Protein AF-A0A973SWT7-F1 (afdb_monomer_lite)

Structure (mmCIF, N/CA/C/O backbone):
data_AF-A0A973SWT7-F1
#
_entry.id   AF-A0A973SWT7-F1
#
loop_
_atom_site.group_PDB
_atom_site.id
_atom_site.type_symbol
_atom_site.label_atom_id
_atom_site.label_alt_id
_atom_site.label_comp_id
_atom_site.label_asym_id
_atom_site.label_entity_id
_atom_site.label_seq_id
_atom_site.pdbx_PDB_ins_code
_atom_site.Cartn_x
_atom_site.Cartn_y
_atom_site.Cartn_z
_atom_site.occupancy
_atom_site.B_iso_or_equiv
_atom_site.auth_seq_id
_atom_site.auth_comp_id
_atom_site.auth_asym_id
_atom_site.auth_atom_id
_atom_site.pdbx_PDB_model_num
ATOM 1 N N . MET A 1 1 ? 14.565 2.148 12.844 1.00 54.59 1 MET A N 1
ATOM 2 C CA . MET A 1 1 ? 14.582 2.317 11.364 1.00 54.59 1 MET A CA 1
ATOM 3 C C . MET A 1 1 ? 14.222 3.767 11.017 1.00 54.59 1 MET A C 1
ATOM 5 O O . MET A 1 1 ? 13.658 4.435 11.872 1.00 54.59 1 MET A O 1
ATOM 9 N N . LEU A 1 2 ? 14.548 4.306 9.830 1.00 62.50 2 LEU A N 1
ATOM 10 C CA . LEU A 1 2 ? 14.074 5.657 9.459 1.00 62.50 2 LEU A CA 1
ATOM 11 C C . LEU A 1 2 ? 12.532 5.656 9.407 1.00 62.50 2 LEU A C 1
ATOM 13 O O . LEU A 1 2 ? 11.959 4.826 8.709 1.00 62.50 2 LEU A O 1
ATOM 17 N N . GLY A 1 3 ? 11.870 6.556 10.144 1.00 61.97 3 GLY A N 1
ATOM 18 C CA . GLY A 1 3 ? 10.405 6.719 10.113 1.00 61.97 3 GLY A CA 1
ATOM 19 C C . GLY A 1 3 ? 9.597 5.882 11.117 1.00 61.97 3 GLY A C 1
ATOM 20 O O . GLY A 1 3 ? 8.371 5.877 11.054 1.00 61.97 3 GLY A O 1
ATOM 21 N N . GLU A 1 4 ? 10.251 5.156 12.024 1.00 72.56 4 GLU A N 1
ATOM 22 C CA . GLU A 1 4 ? 9.566 4.272 12.981 1.00 72.56 4 GLU A CA 1
ATOM 23 C C . GLU A 1 4 ? 8.749 5.047 14.032 1.00 72.56 4 GLU A C 1
ATOM 25 O O . GLU A 1 4 ? 7.592 4.706 14.259 1.00 72.56 4 GLU A O 1
ATOM 30 N N . ASP A 1 5 ? 9.312 6.140 14.561 1.00 75.38 5 ASP A N 1
ATOM 31 C CA . ASP A 1 5 ? 8.697 7.035 15.559 1.00 75.38 5 ASP A CA 1
ATOM 32 C C . ASP A 1 5 ? 7.964 8.246 14.947 1.00 75.38 5 ASP A C 1
ATOM 34 O O . ASP A 1 5 ? 7.588 9.187 15.650 1.00 75.38 5 ASP A O 1
ATOM 38 N N . THR A 1 6 ? 7.787 8.301 13.622 1.00 80.69 6 THR A N 1
ATOM 39 C CA . THR A 1 6 ? 7.093 9.446 13.011 1.00 80.69 6 THR A CA 1
ATOM 40 C C . THR A 1 6 ? 5.583 9.324 13.197 1.00 80.69 6 THR A C 1
ATOM 42 O O . THR A 1 6 ? 5.038 8.249 12.940 1.00 80.69 6 THR A O 1
ATOM 45 N N . PRO A 1 7 ? 4.871 10.422 13.516 1.00 82.56 7 PRO A N 1
ATOM 46 C CA . PRO A 1 7 ? 3.418 10.380 13.682 1.00 82.56 7 PRO A CA 1
ATOM 47 C C . PRO A 1 7 ? 2.677 10.114 12.363 1.00 82.56 7 PRO A C 1
ATOM 49 O O . PRO A 1 7 ? 1.505 9.747 12.379 1.00 82.56 7 PRO A O 1
ATOM 52 N N . TYR A 1 8 ? 3.351 10.288 11.223 1.00 87.06 8 TYR A N 1
ATOM 53 C CA . TYR A 1 8 ? 2.792 10.033 9.902 1.00 87.06 8 TYR A CA 1
ATOM 54 C C . TYR A 1 8 ? 2.900 8.544 9.548 1.00 87.06 8 TYR A C 1
ATOM 56 O O . TYR A 1 8 ? 4.008 7.993 9.579 1.00 87.06 8 TYR A O 1
ATOM 64 N N . PRO A 1 9 ? 1.782 7.878 9.201 1.00 91.00 9 PRO A N 1
ATOM 65 C CA . PRO A 1 9 ? 1.803 6.515 8.691 1.00 91.00 9 PRO A CA 1
ATOM 66 C C . PRO A 1 9 ? 2.740 6.373 7.489 1.00 91.00 9 PRO A C 1
ATOM 68 O O . PRO A 1 9 ? 2.611 7.084 6.492 1.00 91.00 9 PRO A O 1
ATOM 71 N N . MET A 1 10 ? 3.672 5.427 7.584 1.00 91.62 10 MET A N 1
ATOM 72 C CA . MET A 1 10 ? 4.650 5.124 6.545 1.00 91.62 10 MET A CA 1
ATOM 73 C C . MET A 1 10 ? 4.669 3.632 6.243 1.00 91.62 10 MET A C 1
ATOM 75 O O . MET A 1 10 ? 4.682 2.800 7.156 1.00 91.62 10 MET A O 1
ATOM 79 N N . LEU A 1 11 ? 4.717 3.299 4.957 1.00 90.25 11 LEU A N 1
ATOM 80 C CA . LEU A 1 11 ? 4.901 1.933 4.474 1.00 90.25 11 LEU A CA 1
ATOM 81 C C . LEU A 1 11 ? 5.842 1.878 3.270 1.00 90.25 11 LEU A C 1
ATOM 83 O O . LEU A 1 11 ? 5.826 2.755 2.413 1.00 90.25 11 LEU A O 1
ATOM 87 N N . VAL A 1 12 ? 6.635 0.816 3.184 1.00 90.56 12 VAL A N 1
ATOM 88 C CA . VAL A 1 12 ? 7.477 0.491 2.030 1.00 90.56 12 VAL A CA 1
ATOM 89 C C . VAL A 1 12 ? 6.861 -0.707 1.332 1.00 90.56 12 VAL A C 1
ATOM 91 O O . VAL A 1 12 ? 6.705 -1.766 1.940 1.00 90.56 12 VAL A O 1
ATOM 94 N N . ALA A 1 13 ? 6.513 -0.539 0.061 1.00 89.81 13 ALA A N 1
ATOM 95 C CA . ALA A 1 13 ? 5.955 -1.594 -0.771 1.00 89.81 13 ALA A CA 1
ATOM 96 C C . ALA A 1 13 ? 6.899 -1.930 -1.930 1.00 89.81 13 ALA A C 1
ATOM 98 O O . ALA A 1 13 ? 7.416 -1.032 -2.603 1.00 89.81 13 ALA A O 1
ATOM 99 N N . ALA A 1 14 ? 7.110 -3.225 -2.158 1.00 89.38 14 ALA A N 1
ATOM 100 C CA . ALA A 1 14 ? 7.757 -3.745 -3.356 1.00 89.38 14 ALA A CA 1
ATOM 101 C C . ALA A 1 14 ? 6.799 -3.665 -4.548 1.00 89.38 14 ALA A C 1
ATOM 103 O O . ALA A 1 14 ? 5.594 -3.749 -4.349 1.00 89.38 14 ALA A O 1
ATOM 104 N N . ALA A 1 15 ? 7.317 -3.627 -5.777 1.00 86.06 15 ALA A N 1
ATOM 105 C CA . ALA A 1 15 ? 6.509 -3.555 -7.002 1.00 86.06 15 ALA A CA 1
ATOM 106 C C . ALA A 1 15 ? 5.444 -4.664 -7.155 1.00 86.06 15 ALA A C 1
ATOM 108 O O . ALA A 1 15 ? 4.472 -4.504 -7.887 1.00 86.06 15 ALA A O 1
ATOM 109 N N . SER A 1 16 ? 5.590 -5.782 -6.438 1.00 84.25 16 SER A N 1
ATOM 110 C CA . SER A 1 16 ? 4.578 -6.840 -6.346 1.00 84.25 16 SER A CA 1
ATOM 111 C C . SER A 1 16 ? 3.329 -6.452 -5.535 1.00 84.25 16 SER A C 1
ATOM 113 O O . SER A 1 16 ? 2.375 -7.227 -5.476 1.00 84.25 16 SER A O 1
ATOM 115 N N . GLY A 1 17 ? 3.331 -5.294 -4.869 1.00 83.56 17 GLY A N 1
ATOM 116 C CA . GLY A 1 17 ? 2.328 -4.889 -3.886 1.00 83.56 17 GLY A CA 1
ATOM 117 C C . GLY A 1 17 ? 2.539 -5.485 -2.492 1.00 83.56 17 GLY A C 1
ATOM 118 O O . GLY A 1 17 ? 1.701 -5.287 -1.611 1.00 83.56 17 GLY A O 1
ATOM 119 N N . ALA A 1 18 ? 3.637 -6.213 -2.267 1.00 85.44 18 ALA A N 1
ATOM 120 C CA . ALA A 1 18 ? 3.996 -6.700 -0.940 1.00 85.44 18 ALA A CA 1
ATOM 121 C C . ALA A 1 18 ? 4.502 -5.544 -0.067 1.00 85.44 18 ALA A C 1
ATOM 123 O O . ALA A 1 18 ? 5.418 -4.821 -0.458 1.00 85.44 18 ALA A O 1
ATOM 124 N N . VAL A 1 19 ? 3.929 -5.391 1.129 1.00 87.00 19 VAL A N 1
ATOM 125 C CA . VAL A 1 19 ? 4.417 -4.432 2.129 1.00 87.00 19 VAL A CA 1
ATOM 126 C C . VAL A 1 19 ? 5.637 -5.041 2.820 1.00 87.00 19 VAL A C 1
ATOM 128 O O . VAL A 1 19 ? 5.508 -6.002 3.573 1.00 87.00 19 VAL A O 1
ATOM 131 N N . GLU A 1 20 ? 6.819 -4.496 2.547 1.00 87.88 20 GLU A N 1
ATOM 132 C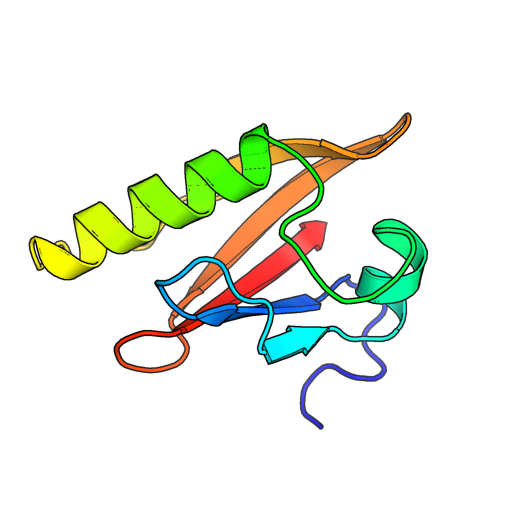 CA . GLU A 1 20 ? 8.087 -4.932 3.144 1.00 87.88 20 GLU A CA 1
ATOM 133 C C . GLU A 1 20 ? 8.334 -4.289 4.517 1.00 87.88 20 GLU A C 1
ATOM 135 O O . GLU A 1 20 ? 8.993 -4.879 5.372 1.00 87.88 20 GLU A O 1
ATOM 140 N N . GLN A 1 21 ? 7.817 -3.077 4.739 1.00 88.31 21 GLN A N 1
ATOM 141 C CA . GLN A 1 21 ? 7.956 -2.350 6.001 1.00 88.31 21 GLN A CA 1
ATOM 142 C C . GLN A 1 21 ? 6.725 -1.480 6.259 1.00 88.31 21 GLN A C 1
ATOM 144 O O . GLN A 1 21 ? 6.164 -0.909 5.329 1.00 88.31 21 GLN A O 1
ATOM 149 N N . ALA A 1 22 ? 6.324 -1.354 7.524 1.00 88.88 22 ALA A N 1
ATOM 150 C CA . ALA A 1 22 ? 5.301 -0.411 7.967 1.00 88.88 22 ALA A CA 1
ATOM 151 C C . ALA A 1 22 ? 5.616 0.075 9.389 1.00 88.88 22 ALA A C 1
ATOM 153 O O . ALA A 1 22 ? 5.876 -0.744 10.281 1.00 88.88 22 ALA A O 1
ATOM 154 N N . ASN A 1 23 ? 5.589 1.392 9.610 1.00 90.50 23 ASN A N 1
ATOM 155 C CA . ASN A 1 23 ? 5.763 1.950 10.953 1.00 90.50 23 ASN A CA 1
ATOM 156 C C . ASN A 1 23 ? 4.536 1.678 11.842 1.00 90.50 23 ASN A C 1
ATOM 158 O O . ASN A 1 23 ? 3.534 1.110 11.399 1.00 90.50 23 ASN A O 1
ATOM 162 N N . GLU A 1 24 ? 4.628 2.024 13.127 1.00 88.75 24 GLU A N 1
ATOM 163 C CA . GLU A 1 24 ? 3.542 1.766 14.079 1.00 88.75 24 GLU A CA 1
ATOM 164 C C . GLU A 1 24 ? 2.253 2.498 13.694 1.00 88.75 24 GLU A C 1
ATOM 166 O O . GLU A 1 24 ? 1.185 1.886 13.687 1.00 88.75 24 GLU A O 1
ATOM 171 N N . ALA A 1 25 ? 2.356 3.761 13.272 1.00 89.38 25 ALA A N 1
ATOM 172 C CA . ALA A 1 25 ? 1.213 4.546 12.819 1.00 89.38 25 ALA A CA 1
ATOM 173 C C . ALA A 1 25 ? 0.482 3.881 11.636 1.00 89.38 25 ALA A C 1
ATOM 175 O O . ALA A 1 25 ? -0.744 3.776 11.649 1.00 89.38 25 ALA A O 1
ATOM 176 N N . ALA A 1 26 ? 1.215 3.355 10.647 1.00 89.19 26 ALA A N 1
ATOM 177 C CA . ALA A 1 26 ? 0.631 2.623 9.523 1.00 89.19 26 ALA A CA 1
ATOM 178 C C . ALA A 1 26 ? -0.000 1.297 9.944 1.00 89.19 26 ALA A C 1
ATOM 180 O O . ALA A 1 26 ? -1.102 0.982 9.499 1.00 89.19 26 ALA A O 1
ATOM 181 N N . ARG A 1 27 ? 0.652 0.530 10.824 1.00 86.50 27 ARG A N 1
ATOM 182 C CA . ARG A 1 27 ? 0.091 -0.731 11.334 1.00 86.50 27 ARG A CA 1
ATOM 183 C C . ARG A 1 27 ? -1.203 -0.495 12.111 1.00 86.50 27 ARG A C 1
ATOM 185 O O . ARG A 1 27 ? -2.164 -1.230 11.898 1.00 86.50 27 ARG A O 1
ATOM 192 N N . SER A 1 28 ? -1.245 0.541 12.943 1.00 86.81 28 SER A N 1
ATOM 193 C CA . SER A 1 28 ? -2.441 0.943 13.687 1.00 86.81 28 SER A CA 1
ATOM 194 C C . SER A 1 28 ? -3.557 1.439 12.765 1.00 86.81 28 SER A C 1
ATOM 196 O O . SER A 1 28 ? -4.708 1.056 12.947 1.00 86.81 28 SER A O 1
ATOM 198 N N . LEU A 1 29 ? -3.227 2.234 11.741 1.00 86.38 29 LEU A N 1
ATOM 199 C CA . LEU A 1 29 ? -4.203 2.754 10.778 1.00 86.38 29 LEU A CA 1
ATOM 200 C C . LEU A 1 29 ? -4.811 1.652 9.894 1.00 86.38 29 LEU A C 1
ATOM 202 O O . LEU A 1 29 ? -6.002 1.678 9.596 1.00 86.38 29 LEU A O 1
ATOM 206 N N . LEU A 1 30 ? -3.990 0.699 9.454 1.00 80.75 30 LEU A N 1
ATOM 207 C CA . LEU A 1 30 ? -4.364 -0.309 8.460 1.00 80.75 30 LEU A CA 1
ATOM 208 C C . LEU A 1 30 ? -4.806 -1.648 9.070 1.00 80.75 30 LEU A C 1
ATOM 210 O O . LEU A 1 30 ? -5.124 -2.574 8.326 1.00 80.75 30 LEU A O 1
ATOM 214 N N . GLY A 1 31 ? -4.843 -1.760 10.401 1.00 77.44 31 GLY A N 1
ATOM 215 C CA . GLY A 1 31 ? -5.280 -2.972 11.099 1.00 77.44 31 GLY A CA 1
ATOM 216 C C . GLY A 1 31 ? -4.268 -4.126 11.063 1.00 77.44 31 GLY A C 1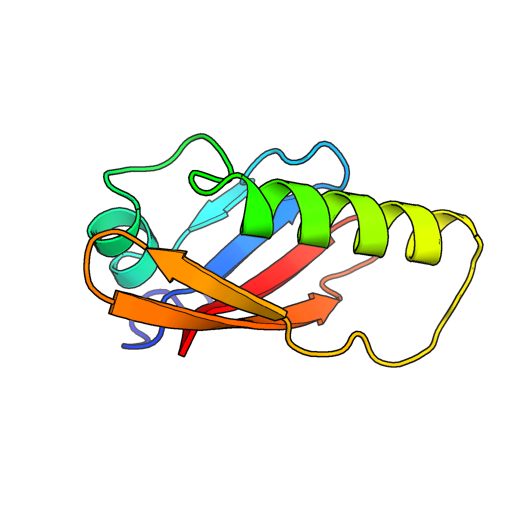
ATOM 217 O O . GLY A 1 31 ? -4.665 -5.286 11.133 1.00 77.44 31 GLY A O 1
ATOM 218 N N . GLY A 1 32 ? -2.967 -3.827 10.956 1.00 67.81 32 GLY A N 1
ATOM 219 C CA . GLY A 1 32 ? -1.873 -4.806 10.911 1.00 67.81 32 GLY A CA 1
ATOM 220 C C . GLY A 1 32 ? -1.089 -4.828 9.591 1.00 67.81 32 GLY A C 1
ATOM 221 O O . GLY A 1 32 ? -1.390 -4.109 8.642 1.00 67.81 32 GLY A O 1
ATOM 222 N N . ALA A 1 33 ? -0.027 -5.640 9.543 1.00 61.25 33 ALA A N 1
ATOM 223 C CA . ALA A 1 33 ? 0.889 -5.728 8.405 1.00 61.25 33 ALA A CA 1
ATOM 224 C C . ALA A 1 33 ? 0.599 -6.972 7.552 1.00 61.25 33 ALA A C 1
ATOM 226 O O . ALA A 1 33 ? 0.871 -8.074 8.015 1.00 61.25 33 ALA A O 1
ATOM 227 N N . ALA A 1 34 ? 0.106 -6.808 6.314 1.00 54.38 34 ALA A N 1
ATOM 228 C CA . ALA A 1 34 ? 0.418 -7.767 5.236 1.00 54.38 34 ALA A CA 1
ATOM 229 C C . ALA A 1 34 ? 0.006 -7.353 3.812 1.00 54.38 34 ALA A C 1
ATOM 231 O O . ALA A 1 34 ? 0.611 -7.857 2.868 1.00 54.38 34 ALA A O 1
ATOM 232 N N . ARG A 1 35 ? -0.997 -6.495 3.585 1.00 57.47 35 ARG A N 1
ATOM 233 C CA . ARG A 1 35 ? -1.372 -6.086 2.215 1.00 57.47 35 ARG A CA 1
ATOM 234 C C . ARG A 1 35 ? -1.791 -4.632 2.165 1.00 57.47 35 ARG A C 1
ATOM 236 O O . ARG A 1 35 ? -2.262 -4.097 3.159 1.00 57.47 35 ARG A O 1
ATOM 243 N N . VAL A 1 36 ? -1.621 -4.023 0.995 1.00 58.88 36 VAL A N 1
ATOM 244 C CA . VAL A 1 36 ? -2.196 -2.719 0.670 1.00 58.88 36 VAL A CA 1
ATOM 245 C C . VAL A 1 36 ? -3.714 -2.829 0.846 1.00 58.88 36 VAL A C 1
ATOM 247 O O . VAL A 1 36 ? -4.405 -3.460 0.052 1.00 58.88 36 VAL A O 1
ATOM 250 N N . THR A 1 37 ? -4.186 -2.347 1.987 1.00 68.56 37 THR A N 1
ATOM 251 C CA . THR A 1 37 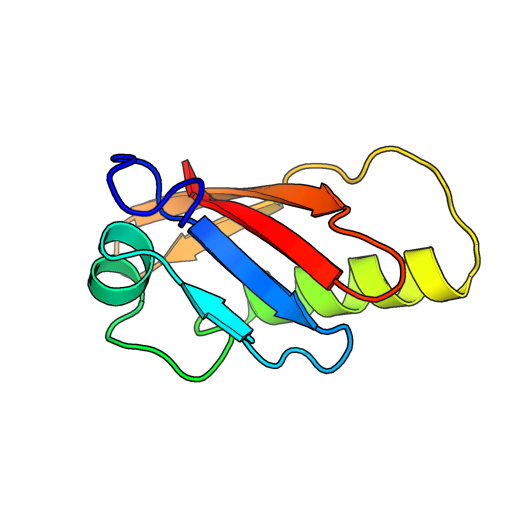? -5.470 -2.698 2.604 1.00 68.56 37 THR A CA 1
ATOM 252 C C . THR A 1 37 ? -6.671 -1.977 1.985 1.00 68.56 37 THR A C 1
ATOM 254 O O . THR A 1 37 ? -7.754 -2.557 1.978 1.00 68.56 37 THR A O 1
ATOM 257 N N . PRO A 1 38 ? -6.513 -0.777 1.395 1.00 80.62 38 PRO A N 1
ATOM 258 C CA . PRO A 1 38 ? -7.547 -0.175 0.552 1.00 80.62 38 PRO A CA 1
ATOM 259 C C . PRO A 1 38 ? -7.334 -0.443 -0.947 1.00 80.62 38 PRO A C 1
ATOM 261 O O . PRO A 1 38 ? -6.231 -0.269 -1.469 1.00 80.62 38 PRO A O 1
ATOM 264 N N . GLU A 1 39 ? -8.409 -0.766 -1.674 1.00 86.38 39 GLU A N 1
ATOM 265 C CA . GLU A 1 39 ? -8.378 -0.990 -3.131 1.00 86.38 39 GLU A CA 1
ATOM 266 C C . GLU A 1 39 ? -7.785 0.204 -3.897 1.00 86.38 39 GLU A C 1
ATOM 268 O O . GLU A 1 39 ? -6.951 0.015 -4.785 1.00 86.38 39 GLU A O 1
ATOM 273 N N . TRP A 1 40 ? -8.160 1.433 -3.519 1.00 90.12 40 TRP A N 1
ATOM 274 C CA . TRP A 1 40 ? -7.647 2.660 -4.143 1.00 90.12 40 TRP A CA 1
ATOM 275 C C . TRP A 1 40 ? -6.126 2.754 -4.034 1.00 90.12 40 TRP A C 1
ATOM 277 O O . TRP A 1 40 ? -5.444 3.151 -4.978 1.00 90.12 40 TRP A O 1
ATOM 287 N N . PHE A 1 41 ? -5.589 2.332 -2.894 1.00 88.88 41 PHE A N 1
ATOM 288 C CA . PHE A 1 41 ? -4.175 2.434 -2.608 1.00 88.88 41 PHE A CA 1
ATOM 289 C C . PHE A 1 41 ? -3.393 1.327 -3.323 1.00 88.88 41 PHE A C 1
ATOM 291 O O . PHE A 1 41 ? -2.343 1.581 -3.913 1.00 88.88 41 PHE A O 1
ATOM 298 N N . ALA A 1 42 ? -3.955 0.114 -3.379 1.00 88.12 42 ALA A N 1
ATOM 299 C CA . ALA A 1 42 ? -3.390 -0.997 -4.143 1.00 88.12 42 ALA A CA 1
ATOM 300 C C . ALA A 1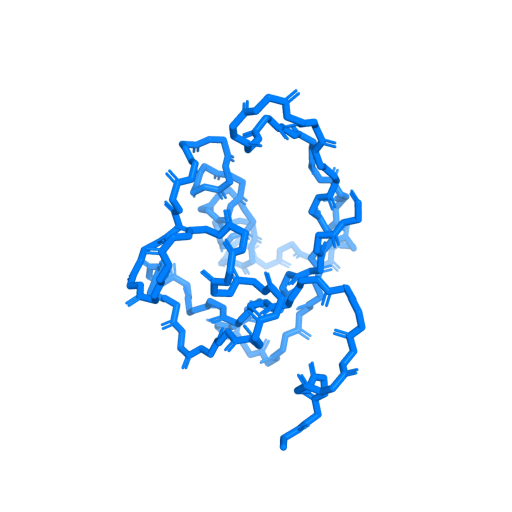 42 ? -3.361 -0.688 -5.645 1.00 88.12 42 ALA A C 1
ATOM 302 O O . ALA A 1 42 ? -2.385 -0.989 -6.334 1.00 88.12 42 ALA A O 1
ATOM 303 N N . ARG A 1 43 ? -4.419 -0.052 -6.156 1.00 90.44 43 ARG A N 1
ATOM 304 C CA . ARG A 1 43 ? -4.494 0.432 -7.534 1.00 90.44 43 ARG A CA 1
ATOM 305 C C . ARG A 1 43 ? -3.427 1.487 -7.817 1.00 90.44 43 ARG A C 1
ATOM 307 O O . ARG A 1 43 ? -2.670 1.300 -8.763 1.00 90.44 43 ARG A O 1
ATOM 314 N N . ALA A 1 44 ? -3.332 2.524 -6.987 1.00 91.81 44 ALA A N 1
ATOM 315 C CA . ALA A 1 44 ? -2.342 3.584 -7.160 1.00 91.81 44 ALA A CA 1
ATOM 316 C C . ALA A 1 44 ? -0.905 3.046 -7.138 1.00 91.81 44 ALA A C 1
ATOM 318 O O . ALA A 1 44 ? -0.061 3.480 -7.920 1.00 91.81 44 ALA A O 1
ATOM 319 N N . HIS A 1 45 ? -0.628 2.059 -6.283 1.00 90.94 45 HIS A N 1
ATOM 320 C CA . HIS A 1 45 ? 0.672 1.406 -6.258 1.00 90.94 45 HIS A CA 1
ATOM 321 C C . HIS A 1 45 ? 0.987 0.654 -7.554 1.00 90.94 45 HIS A C 1
ATOM 323 O O . HIS A 1 45 ? 2.076 0.835 -8.092 1.00 90.94 45 HIS A O 1
ATOM 329 N N . ARG A 1 46 ? 0.035 -0.119 -8.094 1.00 89.50 46 ARG A N 1
ATOM 330 C CA . ARG A 1 46 ? 0.212 -0.798 -9.389 1.00 89.50 46 ARG A CA 1
ATOM 331 C C . ARG A 1 46 ? 0.434 0.193 -10.529 1.00 89.50 46 ARG A C 1
ATOM 333 O O . ARG A 1 46 ? 1.427 0.071 -11.228 1.00 89.50 46 ARG A O 1
ATOM 340 N N . GLU A 1 47 ? -0.416 1.213 -10.650 1.00 90.69 47 GLU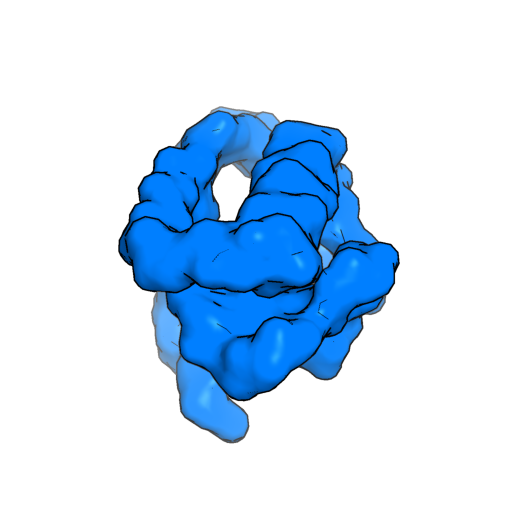 A N 1
ATOM 341 C CA . GLU A 1 47 ? -0.296 2.235 -11.703 1.00 90.69 47 GLU A CA 1
ATOM 342 C C . GLU A 1 47 ? 1.050 2.974 -11.635 1.00 90.69 47 GLU A C 1
ATOM 344 O O . GLU A 1 47 ? 1.670 3.267 -12.661 1.00 90.69 47 GLU A O 1
ATOM 349 N N . LEU A 1 48 ? 1.538 3.253 -10.423 1.00 90.25 48 LEU A N 1
ATOM 350 C CA . LEU A 1 48 ? 2.865 3.821 -10.235 1.00 90.25 48 LEU A CA 1
ATOM 351 C C . LEU A 1 48 ? 3.961 2.848 -10.688 1.00 90.25 48 LEU A C 1
ATOM 353 O O . LEU A 1 48 ? 4.869 3.260 -11.405 1.00 90.25 48 LEU A O 1
ATOM 357 N N . CYS A 1 49 ? 3.898 1.581 -10.287 1.00 89.00 49 CYS A N 1
ATOM 358 C CA . CYS A 1 49 ? 4.883 0.574 -10.676 1.00 89.00 49 CYS A CA 1
ATOM 359 C C . CYS A 1 49 ? 4.904 0.313 -12.187 1.00 89.00 49 CYS A C 1
ATOM 361 O O . CYS A 1 49 ? 5.992 0.228 -12.751 1.00 89.00 49 CYS A O 1
ATOM 363 N N . ASP A 1 50 ? 3.747 0.294 -12.847 1.00 89.25 50 ASP A N 1
ATOM 364 C CA . ASP A 1 50 ? 3.644 0.168 -14.305 1.00 89.25 50 ASP A CA 1
ATOM 365 C C . ASP A 1 50 ? 4.344 1.349 -14.995 1.00 89.25 50 ASP A C 1
ATOM 367 O O . ASP A 1 50 ? 5.233 1.166 -15.825 1.00 89.25 50 ASP A O 1
ATOM 371 N N . ARG A 1 51 ? 4.075 2.583 -14.542 1.00 87.94 51 ARG A N 1
ATOM 372 C CA . ARG A 1 51 ? 4.781 3.780 -15.030 1.00 87.94 51 ARG A CA 1
ATOM 373 C C . ARG A 1 51 ? 6.294 3.720 -14.808 1.00 87.94 51 ARG A C 1
ATOM 375 O O . ARG A 1 51 ? 7.059 4.244 -15.619 1.00 87.94 51 ARG A O 1
ATOM 382 N N . LEU A 1 52 ? 6.739 3.157 -13.684 1.00 84.81 52 LEU A N 1
ATOM 383 C CA . LEU A 1 52 ? 8.164 2.983 -13.395 1.00 84.81 52 LEU A CA 1
ATOM 384 C C . LEU A 1 52 ? 8.805 1.967 -14.343 1.00 84.81 52 LEU A C 1
ATOM 386 O O . LEU A 1 52 ? 9.913 2.220 -14.820 1.00 84.81 52 LEU A O 1
ATOM 390 N N . ALA A 1 53 ? 8.110 0.864 -14.631 1.00 85.44 53 ALA A N 1
ATOM 391 C CA . ALA A 1 53 ? 8.542 -0.152 -15.585 1.00 85.44 53 ALA A CA 1
ATOM 392 C C . ALA A 1 53 ? 8.649 0.417 -17.011 1.00 85.44 53 ALA A C 1
ATOM 394 O O . ALA A 1 53 ? 9.635 0.150 -17.697 1.00 85.44 53 ALA A O 1
ATOM 395 N N . ASP A 1 54 ? 7.726 1.304 -17.392 1.00 86.88 54 ASP A N 1
ATOM 396 C CA . ASP A 1 54 ? 7.749 2.052 -18.658 1.00 86.88 54 ASP A CA 1
ATOM 397 C C . ASP A 1 54 ? 8.840 3.143 -18.712 1.00 86.88 54 ASP A C 1
ATOM 399 O O . ASP A 1 54 ? 8.987 3.863 -19.700 1.00 86.88 54 ASP A O 1
ATOM 403 N N . GLY A 1 55 ? 9.630 3.302 -17.644 1.00 82.62 55 GLY A N 1
ATOM 404 C CA . GLY A 1 55 ? 10.736 4.254 -17.583 1.00 82.62 55 GLY A CA 1
ATOM 405 C C . GLY A 1 55 ? 10.308 5.703 -17.341 1.00 82.62 55 GLY A C 1
ATOM 406 O O . GLY A 1 55 ? 11.142 6.610 -17.438 1.00 82.62 55 GLY A O 1
ATOM 407 N N . VAL A 1 56 ? 9.046 5.955 -16.977 1.00 81.19 56 VAL A N 1
ATOM 408 C CA . VAL A 1 56 ? 8.548 7.302 -16.678 1.00 81.19 56 VAL A CA 1
ATOM 409 C C . VAL A 1 56 ? 9.195 7.812 -15.386 1.00 81.19 56 VAL A C 1
ATOM 411 O O . VAL A 1 56 ? 8.968 7.309 -14.282 1.00 81.19 56 VAL A O 1
ATOM 414 N N . ARG A 1 57 ? 10.021 8.857 -15.502 1.00 73.62 57 ARG A N 1
ATOM 415 C CA . ARG A 1 57 ? 10.770 9.450 -14.374 1.00 73.62 57 ARG A CA 1
ATOM 416 C C . ARG A 1 57 ? 10.085 10.634 -13.698 1.00 73.62 57 ARG A C 1
ATOM 418 O O . ARG A 1 57 ? 10.648 11.180 -12.755 1.00 73.62 57 ARG A O 1
ATOM 425 N N . ALA A 1 58 ? 8.890 11.016 -14.148 1.00 75.25 58 ALA A N 1
ATOM 426 C CA . ALA A 1 58 ? 8.133 12.090 -13.518 1.00 75.25 58 ALA A CA 1
ATOM 427 C C . ALA A 1 58 ? 7.914 11.808 -12.022 1.00 75.25 58 ALA A C 1
ATOM 429 O O . ALA A 1 58 ? 7.735 10.648 -11.615 1.00 75.25 58 ALA A O 1
ATOM 430 N N . ALA A 1 59 ? 7.941 12.881 -11.227 1.00 75.50 59 ALA A N 1
ATOM 431 C CA . ALA A 1 59 ? 7.594 12.826 -9.817 1.00 75.50 59 ALA A CA 1
ATOM 432 C C . ALA A 1 59 ? 6.177 12.238 -9.690 1.00 75.50 59 ALA A C 1
ATOM 434 O O . ALA A 1 59 ? 5.275 12.678 -10.408 1.00 75.50 59 ALA A O 1
ATOM 435 N N . PRO A 1 60 ? 5.990 11.189 -8.878 1.00 82.56 60 PRO A N 1
ATOM 436 C CA . PRO A 1 60 ? 4.681 10.588 -8.722 1.00 82.56 60 PRO A CA 1
ATOM 437 C C . PRO A 1 60 ? 3.779 11.514 -7.903 1.00 82.56 60 PRO A C 1
ATOM 439 O O . PRO A 1 60 ? 4.207 12.085 -6.901 1.00 82.56 60 PRO A O 1
ATOM 442 N N . GLU A 1 61 ? 2.551 11.701 -8.377 1.00 88.75 61 GLU A N 1
ATOM 443 C CA . GLU A 1 61 ? 1.583 12.575 -7.723 1.00 88.75 61 GLU A CA 1
ATOM 444 C C . GLU A 1 61 ? 0.973 11.879 -6.502 1.00 88.75 61 GLU A C 1
ATOM 446 O O . GLU A 1 61 ? 0.851 10.647 -6.490 1.00 88.75 61 GLU A O 1
ATOM 451 N N . PRO A 1 62 ? 0.586 12.643 -5.469 1.00 92.56 62 PRO A N 1
ATOM 452 C CA . PRO A 1 62 ? -0.163 12.089 -4.360 1.00 92.56 62 PRO A CA 1
ATOM 453 C C . PRO A 1 62 ? -1.531 11.592 -4.823 1.00 92.56 62 PRO A C 1
ATOM 455 O O . PRO A 1 62 ? -2.180 12.195 -5.679 1.00 92.56 62 PRO A O 1
ATOM 458 N N . VAL A 1 63 ? -1.996 10.508 -4.217 1.00 93.88 63 VAL A N 1
ATOM 459 C CA . VAL A 1 63 ? -3.336 9.961 -4.456 1.00 93.88 63 VAL A CA 1
ATOM 460 C C . VAL A 1 63 ? -4.152 10.020 -3.177 1.00 93.88 63 VAL A C 1
ATOM 462 O O . VAL A 1 63 ? -3.614 9.859 -2.087 1.00 93.88 63 VAL A O 1
ATOM 465 N N . ARG A 1 64 ? -5.459 10.245 -3.290 1.00 94.12 64 ARG A N 1
ATOM 466 C CA . ARG A 1 64 ? -6.349 10.374 -2.131 1.00 94.12 64 ARG A CA 1
ATOM 467 C C . ARG A 1 64 ? -7.368 9.251 -2.093 1.00 94.12 64 ARG A C 1
ATOM 469 O O . ARG A 1 64 ? -7.904 8.868 -3.131 1.00 94.12 64 ARG A O 1
ATOM 476 N N . GLY A 1 65 ? -7.693 8.781 -0.895 1.00 92.69 65 GLY A N 1
ATOM 477 C CA . GLY A 1 65 ? -8.769 7.817 -0.725 1.00 92.69 65 GLY A CA 1
ATOM 478 C C . GLY A 1 65 ? -9.114 7.509 0.729 1.00 92.69 65 GLY A C 1
ATOM 479 O O . GLY A 1 65 ? -8.415 7.936 1.651 1.00 92.69 65 GLY A O 1
ATOM 480 N N . PRO A 1 66 ? -10.232 6.798 0.950 1.00 91.75 66 PRO A N 1
ATOM 481 C CA . PRO A 1 66 ? -10.723 6.507 2.287 1.00 91.75 66 PRO A CA 1
ATOM 482 C C . PRO A 1 66 ? -9.943 5.373 2.966 1.00 91.75 66 PRO A C 1
ATOM 484 O O . PRO A 1 66 ? -9.620 4.356 2.349 1.00 91.75 66 PRO A O 1
ATOM 487 N N . VAL A 1 67 ? -9.703 5.517 4.266 1.00 87.31 67 VAL A N 1
ATOM 488 C CA . VAL A 1 67 ? -9.271 4.449 5.175 1.00 87.31 67 VAL A CA 1
ATOM 489 C C . VAL A 1 67 ? -10.184 4.496 6.397 1.00 87.31 67 VAL A C 1
ATOM 491 O O . VAL A 1 67 ? -10.120 5.426 7.205 1.00 87.31 67 VAL A O 1
ATOM 494 N N . GLY A 1 68 ? -11.083 3.516 6.505 1.00 85.50 68 GLY A N 1
ATOM 495 C CA . GLY A 1 68 ? -12.188 3.585 7.461 1.00 85.50 68 GLY A CA 1
ATOM 496 C C . GLY A 1 68 ? -13.063 4.814 7.195 1.00 85.50 68 GLY A C 1
ATOM 497 O O . GLY A 1 68 ? -13.509 5.027 6.071 1.00 85.50 68 GLY A O 1
ATOM 498 N N . GLU A 1 69 ? -13.278 5.637 8.220 1.00 87.56 69 GLU A N 1
ATOM 499 C CA . GLU A 1 69 ? -14.119 6.845 8.151 1.00 87.56 69 GLU A CA 1
ATOM 500 C C . GLU A 1 69 ? -13.356 8.124 7.760 1.00 87.56 69 GLU A C 1
ATOM 502 O O . GLU A 1 69 ? -13.938 9.207 7.709 1.00 87.56 69 GLU A O 1
ATOM 507 N N . ARG A 1 70 ? -12.045 8.033 7.510 1.00 90.06 70 ARG A N 1
ATOM 508 C CA . ARG A 1 70 ? -11.187 9.186 7.193 1.00 90.06 70 ARG A CA 1
ATOM 509 C C . ARG A 1 70 ? -10.681 9.110 5.760 1.00 90.06 70 ARG A C 1
ATOM 511 O O . ARG A 1 70 ? -10.523 8.024 5.211 1.00 90.06 70 ARG A O 1
ATOM 518 N N . VAL A 1 71 ? -10.392 10.264 5.166 1.00 91.81 71 VAL A N 1
ATOM 519 C CA . VAL A 1 71 ? -9.719 10.365 3.864 1.00 91.81 71 VAL A CA 1
ATOM 520 C C . VAL A 1 71 ? -8.262 10.726 4.107 1.00 91.81 71 VAL A C 1
ATOM 522 O O . VAL A 1 71 ? -7.993 11.649 4.868 1.00 91.81 71 VAL A O 1
ATOM 525 N N . TYR A 1 72 ? -7.362 10.004 3.448 1.00 92.00 72 TYR A N 1
ATOM 526 C CA . TYR A 1 72 ? -5.921 10.225 3.512 1.00 92.00 72 TYR A CA 1
ATOM 527 C C . TYR A 1 72 ? -5.368 10.562 2.136 1.00 92.00 72 TYR A C 1
ATOM 529 O O . TYR A 1 72 ? -5.882 10.094 1.114 1.00 92.00 72 TYR A O 1
ATOM 537 N N . GLU A 1 73 ? -4.289 11.331 2.122 1.00 94.75 73 GLU A N 1
ATOM 538 C CA . GLU A 1 73 ? -3.445 11.533 0.953 1.00 94.75 73 GLU A CA 1
ATOM 539 C C . GLU A 1 73 ? -2.192 10.668 1.081 1.00 94.75 73 GLU A C 1
ATOM 541 O O . GLU A 1 73 ? -1.447 10.778 2.049 1.00 94.75 73 GLU A O 1
ATOM 546 N N . ALA A 1 74 ? -1.964 9.775 0.120 1.00 92.94 74 ALA A N 1
ATOM 547 C CA . ALA A 1 74 ? -0.770 8.953 0.061 1.00 92.94 74 ALA A CA 1
ATOM 548 C C . ALA A 1 74 ? 0.247 9.576 -0.897 1.00 92.94 74 ALA A C 1
ATOM 550 O O . ALA A 1 74 ? 0.022 9.661 -2.106 1.00 92.94 74 ALA A O 1
ATOM 551 N N . HIS A 1 75 ? 1.386 9.972 -0.338 1.00 93.69 75 HIS A N 1
ATOM 552 C CA . HIS A 1 75 ? 2.508 10.584 -1.031 1.00 93.69 75 HIS A CA 1
ATOM 553 C C . HIS A 1 75 ? 3.583 9.531 -1.338 1.00 93.69 75 HIS A C 1
ATOM 555 O O . HIS A 1 75 ? 4.223 9.020 -0.410 1.00 93.69 75 HIS A O 1
ATOM 561 N N . PRO A 1 76 ? 3.808 9.197 -2.618 1.00 92.31 76 PRO A N 1
ATOM 562 C CA . PRO A 1 76 ? 4.836 8.249 -3.021 1.00 92.31 76 PRO A CA 1
ATOM 563 C C . PRO A 1 76 ? 6.229 8.883 -3.062 1.00 92.31 76 PRO A C 1
ATOM 565 O O . PRO A 1 76 ? 6.455 9.927 -3.671 1.00 92.31 76 PRO A O 1
ATOM 568 N N . VAL A 1 77 ? 7.205 8.180 -2.499 1.00 90.31 77 VAL A N 1
ATOM 569 C CA . VAL A 1 77 ? 8.634 8.486 -2.562 1.00 90.31 77 VAL A CA 1
ATOM 570 C C . VAL A 1 77 ? 9.362 7.236 -3.044 1.00 90.31 77 VAL A C 1
ATOM 572 O O . VAL A 1 77 ? 9.241 6.159 -2.466 1.00 90.31 77 VAL A O 1
ATOM 575 N N . ARG A 1 78 ? 10.125 7.354 -4.134 1.00 85.38 78 ARG A N 1
ATOM 576 C CA . ARG A 1 78 ? 10.883 6.218 -4.681 1.00 85.38 78 ARG A CA 1
ATOM 577 C C . ARG A 1 78 ? 11.996 5.824 -3.708 1.00 85.38 78 ARG A C 1
ATOM 579 O O . ARG A 1 78 ? 12.795 6.671 -3.318 1.00 85.38 78 ARG A O 1
ATOM 586 N N . ALA A 1 79 ? 12.080 4.540 -3.373 1.00 79.06 79 ALA A N 1
ATOM 587 C CA . ALA A 1 79 ? 13.051 3.991 -2.429 1.00 79.06 79 ALA A CA 1
ATOM 588 C C . ALA A 1 79 ? 13.931 2.925 -3.103 1.00 79.06 79 ALA A C 1
ATOM 590 O O . ALA A 1 79 ? 13.973 1.770 -2.694 1.00 79.06 79 ALA A O 1
ATOM 591 N N . GLY A 1 80 ? 14.634 3.300 -4.172 1.00 76.12 80 GLY A N 1
ATOM 592 C CA . GLY A 1 80 ? 15.402 2.370 -5.007 1.00 76.12 80 GLY A CA 1
ATOM 593 C C . GLY A 1 80 ? 14.667 2.004 -6.296 1.00 76.12 80 GLY A C 1
ATOM 594 O O . GLY A 1 80 ? 13.831 2.773 -6.768 1.00 76.12 80 GLY A O 1
ATOM 595 N N . ARG A 1 81 ? 15.025 0.863 -6.903 1.00 73.25 81 ARG A N 1
ATOM 596 C CA . ARG A 1 81 ? 14.532 0.478 -8.238 1.00 73.25 81 ARG A CA 1
ATOM 597 C C . ARG A 1 81 ? 13.086 -0.022 -8.217 1.00 73.25 81 ARG A C 1
ATOM 599 O O . ARG A 1 81 ? 12.288 0.441 -9.019 1.00 73.25 81 ARG A O 1
ATOM 606 N N . ASP A 1 82 ? 12.762 -0.884 -7.254 1.00 81.31 82 ASP A N 1
ATOM 607 C CA . ASP A 1 82 ? 11.505 -1.649 -7.245 1.00 81.31 82 ASP A CA 1
ATOM 608 C C . ASP A 1 82 ? 10.701 -1.455 -5.951 1.00 81.31 82 ASP A C 1
ATOM 610 O O . ASP A 1 82 ? 9.876 -2.291 -5.581 1.00 81.31 82 ASP A O 1
ATOM 614 N N . ARG A 1 83 ? 10.971 -0.361 -5.229 1.00 89.25 83 ARG A N 1
ATOM 615 C CA . ARG A 1 83 ? 10.342 -0.049 -3.944 1.00 89.25 83 ARG A CA 1
ATOM 616 C C . ARG A 1 83 ? 9.82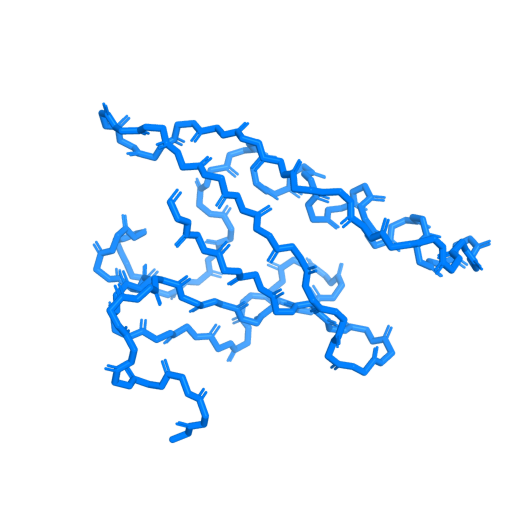1 1.372 -3.914 1.00 89.25 83 ARG A C 1
ATOM 618 O O . ARG A 1 83 ? 10.475 2.312 -4.375 1.00 89.25 83 ARG A O 1
ATOM 625 N N . VAL A 1 84 ? 8.659 1.521 -3.298 1.00 90.94 84 VAL A N 1
ATOM 626 C CA . VAL A 1 84 ? 8.011 2.807 -3.072 1.00 90.94 84 VAL A CA 1
ATOM 627 C C . VAL A 1 84 ? 7.712 2.937 -1.589 1.00 90.94 84 VAL A C 1
ATOM 629 O O . VAL A 1 84 ? 7.024 2.097 -1.011 1.00 90.94 84 VAL A O 1
ATOM 632 N N . THR A 1 85 ? 8.227 4.001 -0.984 1.00 92.06 85 THR A N 1
ATOM 633 C CA . THR A 1 85 ? 7.789 4.458 0.330 1.00 92.06 85 THR A CA 1
ATOM 634 C C . THR A 1 85 ? 6.557 5.326 0.144 1.00 92.06 85 THR A C 1
ATOM 636 O O . THR A 1 85 ? 6.583 6.277 -0.630 1.00 92.06 85 THR A O 1
ATOM 639 N N . TRP A 1 86 ? 5.491 5.031 0.867 1.00 92.81 86 TRP A N 1
ATOM 640 C CA . TRP A 1 86 ? 4.289 5.843 0.901 1.00 92.81 86 TRP A CA 1
ATOM 641 C C . TRP A 1 86 ? 4.120 6.468 2.274 1.00 92.81 86 TRP A C 1
ATOM 643 O O . TRP A 1 86 ? 4.205 5.772 3.287 1.00 92.81 86 TRP A O 1
ATOM 653 N N . TRP A 1 87 ? 3.839 7.765 2.279 1.00 93.12 87 TRP A N 1
ATOM 654 C CA . TRP A 1 87 ? 3.468 8.528 3.465 1.00 93.12 87 TRP A CA 1
ATOM 655 C C . TRP A 1 87 ? 1.988 8.859 3.385 1.00 93.12 87 TRP A C 1
ATOM 657 O O . TRP A 1 87 ? 1.573 9.443 2.388 1.00 93.12 87 TRP A O 1
ATOM 667 N N . LEU A 1 88 ? 1.203 8.493 4.395 1.00 91.25 88 LEU A N 1
ATOM 668 C CA . LEU A 1 88 ? -0.194 8.910 4.482 1.00 91.25 88 LEU A CA 1
ATOM 669 C C . LEU A 1 88 ? -0.308 10.127 5.398 1.00 91.25 88 LEU A C 1
ATOM 671 O O . LEU A 1 88 ? 0.249 10.123 6.499 1.00 91.25 88 LEU A O 1
ATOM 675 N N . VAL A 1 89 ? -1.029 11.145 4.935 1.00 91.62 89 VAL A N 1
ATOM 676 C CA . VAL A 1 89 ? -1.314 12.395 5.656 1.00 91.62 89 VAL A CA 1
ATOM 677 C C . VAL A 1 89 ? -2.816 12.615 5.726 1.00 91.62 89 VAL A C 1
ATOM 679 O O . VAL A 1 89 ? -3.504 12.300 4.725 1.00 91.62 89 VAL A O 1
#

Radius of gyration: 12.15 Å; chains: 1; bounding box: 30×21×34 Å

Sequence (89 aa):
MLGEDTPYPMLVAAASGAVEQANEAARSLLGGAARVTPEWFARAHRELCDRLADGVRAAPEPVRGPVGERVYEAHPVRAGRDRVTWWLV

Foldseek 3Di:
DPPQPPCWWKFKAFLVQFTPDTHPNVCVQQVHHTGPRDPQRSVLSNVVSVCLVVVNPDQRDWDWDDRPPDIWTWHWDDDPRGMTMITTD

Secondary structure (DSSP, 8-state):
-TTTT-SS-EEEEETTSBEEEE-HHHHHHHTSSSB--SHHHHHHHHHHHHHHHTT--SPPPPEEEEETTEEEEEEEEE-SSSEEEEEE-

pLDDT: mean 84.44, std 9.55, range [54.38, 94.75]